Protein AF-A0A1C4YKK0-F1 (afdb_monomer_lite)

Radius of gyration: 26.01 Å; chains: 1; bounding box: 57×30×60 Å

Structure (mmCIF, N/CA/C/O backbone):
data_AF-A0A1C4YKK0-F1
#
_entry.id   AF-A0A1C4YKK0-F1
#
loop_
_atom_site.group_PDB
_atom_site.id
_atom_site.type_symbol
_atom_site.label_atom_id
_atom_site.label_alt_id
_atom_site.label_comp_id
_atom_site.label_asym_id
_atom_site.label_entity_id
_atom_site.label_seq_id
_atom_site.pdbx_PDB_ins_code
_atom_site.Cartn_x
_atom_site.Cartn_y
_atom_site.Cartn_z
_atom_site.occupancy
_atom_site.B_iso_or_equiv
_atom_site.auth_seq_id
_atom_site.auth_comp_id
_atom_site.auth_asym_id
_atom_site.auth_atom_id
_atom_site.pdbx_PDB_model_num
ATOM 1 N N . MET A 1 1 ? 29.105 6.752 -28.357 1.00 50.84 1 MET A N 1
ATOM 2 C CA . MET A 1 1 ? 27.897 7.044 -27.558 1.00 50.84 1 MET A CA 1
ATOM 3 C C . MET A 1 1 ? 26.751 7.171 -28.540 1.00 50.84 1 MET A C 1
ATOM 5 O O . MET A 1 1 ? 26.784 8.095 -29.339 1.00 50.84 1 MET A O 1
ATOM 9 N N . THR A 1 2 ? 25.825 6.217 -28.562 1.00 70.25 2 THR A N 1
ATOM 10 C CA . THR A 1 2 ? 24.639 6.280 -29.429 1.00 70.25 2 THR A CA 1
ATOM 11 C C . THR A 1 2 ? 23.654 7.266 -28.811 1.00 70.25 2 THR A C 1
ATOM 13 O O . THR A 1 2 ? 23.391 7.182 -27.608 1.00 70.25 2 THR A O 1
ATOM 16 N N . SER A 1 3 ? 23.177 8.242 -29.584 1.00 88.75 3 SER A N 1
ATOM 17 C CA . SER A 1 3 ? 22.211 9.215 -29.073 1.00 88.75 3 SER A CA 1
ATOM 18 C C . SER A 1 3 ? 20.848 8.549 -28.851 1.00 88.75 3 SER A C 1
ATOM 20 O O . SER A 1 3 ? 20.552 7.501 -29.429 1.00 88.75 3 SER A O 1
ATOM 22 N N . ARG A 1 4 ? 19.995 9.155 -28.015 1.00 88.50 4 ARG A N 1
ATOM 23 C CA . ARG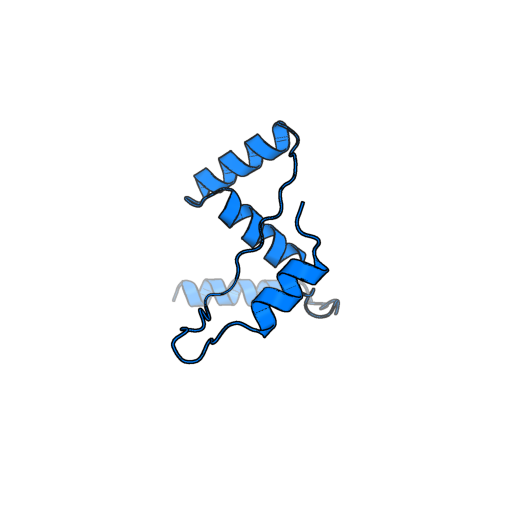 A 1 4 ? 18.607 8.700 -27.822 1.00 88.50 4 ARG A CA 1
ATOM 24 C C . ARG A 1 4 ? 17.867 8.579 -29.159 1.00 88.50 4 ARG A C 1
ATOM 26 O O . ARG A 1 4 ? 17.110 7.634 -29.348 1.00 88.50 4 ARG A O 1
ATOM 33 N N . ASP A 1 5 ? 18.116 9.508 -30.074 1.00 88.00 5 ASP A N 1
ATOM 34 C CA . ASP A 1 5 ? 17.431 9.575 -31.364 1.00 88.00 5 ASP A CA 1
ATOM 35 C C . ASP A 1 5 ? 17.876 8.448 -32.303 1.00 88.00 5 ASP A C 1
ATOM 37 O O . ASP A 1 5 ? 17.052 7.874 -33.013 1.00 88.00 5 ASP A O 1
ATOM 41 N N . ASP A 1 6 ? 19.153 8.061 -32.250 1.00 87.94 6 ASP A N 1
ATOM 42 C CA . ASP A 1 6 ? 19.666 6.904 -32.992 1.00 87.94 6 ASP A CA 1
ATOM 43 C C . ASP A 1 6 ? 19.083 5.588 -32.453 1.00 87.94 6 ASP A C 1
ATOM 45 O O . ASP A 1 6 ? 18.750 4.694 -33.231 1.00 87.94 6 ASP A O 1
ATOM 49 N N . ALA A 1 7 ? 18.900 5.480 -31.131 1.00 84.56 7 ALA A N 1
ATOM 50 C CA . ALA A 1 7 ? 18.254 4.324 -30.508 1.00 84.56 7 ALA A CA 1
ATOM 51 C C . ALA A 1 7 ? 16.763 4.226 -30.879 1.00 84.56 7 ALA A C 1
ATOM 53 O O . ALA A 1 7 ? 16.280 3.143 -31.201 1.00 84.56 7 ALA A O 1
ATOM 54 N N . LEU A 1 8 ? 16.042 5.353 -30.891 1.00 87.94 8 LEU A N 1
ATOM 55 C CA . LEU A 1 8 ? 14.636 5.396 -31.308 1.00 87.94 8 LEU A CA 1
ATOM 56 C C . LEU A 1 8 ? 14.463 5.040 -32.790 1.00 87.94 8 LEU A C 1
ATOM 58 O O . LEU A 1 8 ? 13.535 4.311 -33.134 1.00 87.94 8 LEU A O 1
ATOM 62 N N . ARG A 1 9 ? 15.370 5.505 -33.661 1.00 88.44 9 ARG A N 1
ATOM 63 C CA . ARG A 1 9 ? 15.358 5.154 -35.089 1.00 88.44 9 ARG A CA 1
ATOM 64 C C . ARG A 1 9 ? 15.556 3.652 -35.293 1.00 88.44 9 ARG A C 1
ATOM 66 O O . ARG A 1 9 ? 14.772 3.033 -36.000 1.00 88.44 9 ARG A O 1
ATOM 73 N N . ALA A 1 10 ? 16.531 3.059 -34.605 1.00 87.12 10 ALA A N 1
ATOM 74 C CA . ALA A 1 10 ? 16.785 1.621 -34.681 1.00 87.12 10 ALA A CA 1
ATOM 75 C C . ALA A 1 10 ? 15.587 0.770 -34.209 1.00 87.12 10 ALA A C 1
ATOM 77 O O . ALA A 1 10 ? 15.302 -0.267 -34.806 1.00 87.12 10 ALA A O 1
ATOM 78 N N . LEU A 1 11 ? 14.857 1.212 -33.176 1.00 87.00 11 LEU A N 1
ATOM 79 C CA . LEU A 1 11 ? 13.630 0.538 -32.730 1.00 87.00 11 LEU A CA 1
ATOM 80 C C . LEU A 1 11 ? 12.513 0.581 -33.784 1.00 87.00 11 LEU A C 1
ATOM 82 O O . LEU A 1 11 ? 11.807 -0.411 -33.954 1.00 87.00 11 LEU A O 1
ATOM 86 N N . ASN A 1 12 ? 12.356 1.711 -34.479 1.00 87.19 12 ASN A N 1
ATOM 87 C CA . ASN A 1 12 ? 11.332 1.877 -35.515 1.00 87.19 12 ASN A CA 1
ATOM 88 C C . ASN A 1 12 ? 11.602 1.034 -36.765 1.00 87.19 12 ASN A C 1
ATOM 90 O O . ASN A 1 12 ? 10.656 0.558 -37.385 1.00 87.19 12 ASN A O 1
ATOM 94 N N . ASP A 1 13 ? 12.873 0.844 -37.120 1.00 90.94 13 ASP A N 1
ATOM 95 C CA . ASP A 1 13 ? 13.272 0.066 -38.298 1.00 90.94 13 ASP A CA 1
ATOM 96 C C . ASP A 1 13 ? 13.311 -1.453 -38.023 1.00 90.94 13 ASP A C 1
ATOM 98 O O . ASP A 1 13 ? 13.599 -2.246 -38.921 1.00 90.94 13 ASP A O 1
ATOM 102 N N . SER A 1 14 ? 13.039 -1.874 -36.783 1.00 88.44 14 SER A N 1
ATOM 103 C CA . SER A 1 14 ? 13.024 -3.285 -36.388 1.00 88.44 14 SER A CA 1
ATOM 104 C C . SER A 1 14 ? 11.703 -3.964 -36.772 1.00 88.44 14 SER A C 1
ATOM 106 O O . SER A 1 14 ? 10.623 -3.416 -36.564 1.00 88.44 14 SER A O 1
ATOM 108 N N . ASP A 1 15 ? 11.783 -5.185 -37.306 1.00 89.56 15 ASP A N 1
ATOM 109 C CA . ASP A 1 15 ? 10.612 -6.031 -37.560 1.00 89.56 15 ASP A CA 1
ATOM 110 C C . ASP A 1 15 ? 10.141 -6.694 -36.255 1.00 89.56 15 ASP A C 1
ATOM 112 O O . ASP A 1 15 ? 10.849 -7.510 -35.663 1.00 89.56 15 ASP A O 1
ATOM 116 N N . TRP A 1 16 ? 8.933 -6.336 -35.817 1.00 86.88 16 TRP A N 1
ATOM 117 C CA . TRP A 1 16 ? 8.298 -6.836 -34.593 1.00 86.88 16 TRP A CA 1
ATOM 118 C C . TRP A 1 16 ? 7.208 -7.887 -34.860 1.00 86.88 16 TRP A C 1
ATOM 120 O O . TRP A 1 16 ? 6.492 -8.267 -33.938 1.00 86.88 16 TRP A O 1
ATOM 130 N N . SER A 1 17 ? 7.052 -8.369 -36.098 1.00 86.31 17 SER A N 1
ATOM 131 C CA . SER A 1 17 ? 5.953 -9.270 -36.491 1.00 86.31 17 SER A CA 1
ATOM 132 C C . SER A 1 17 ? 5.906 -10.603 -35.728 1.00 86.31 17 SER A C 1
ATOM 134 O O . SER A 1 17 ? 4.837 -11.201 -35.616 1.00 86.31 17 SER A O 1
ATOM 136 N N . GLY A 1 18 ? 7.038 -11.050 -35.176 1.00 88.25 18 GLY A N 1
ATOM 137 C CA . GLY A 1 18 ? 7.142 -12.232 -34.313 1.00 88.25 18 GLY A CA 1
ATOM 138 C C . GLY A 1 18 ? 7.262 -11.930 -32.815 1.00 88.25 18 GLY A C 1
ATOM 139 O O . GLY A 1 18 ? 7.550 -12.842 -32.044 1.00 88.25 18 GLY A O 1
ATOM 140 N N . ALA A 1 19 ? 7.114 -10.672 -32.397 1.00 87.19 19 ALA A N 1
ATOM 141 C CA . ALA A 1 19 ? 7.262 -10.286 -31.000 1.00 87.19 19 ALA A CA 1
ATOM 142 C C . ALA A 1 19 ? 5.983 -10.562 -30.198 1.00 87.19 19 ALA A C 1
ATOM 144 O O . ALA A 1 19 ? 4.871 -10.291 -30.650 1.00 87.19 19 ALA A O 1
ATOM 145 N N . GLU A 1 20 ? 6.150 -11.045 -28.969 1.00 88.12 20 GLU A N 1
ATOM 146 C CA . GLU A 1 20 ? 5.060 -11.154 -28.003 1.00 88.12 20 GLU A CA 1
ATOM 147 C C . GLU A 1 20 ? 5.002 -9.892 -27.139 1.00 88.12 20 GLU A C 1
ATOM 149 O O . GLU A 1 20 ? 6.013 -9.438 -26.596 1.00 88.12 20 GLU A O 1
ATOM 154 N N . VAL A 1 21 ? 3.807 -9.311 -27.012 1.00 83.06 21 VAL A N 1
ATOM 155 C CA . VAL A 1 21 ? 3.576 -8.177 -26.113 1.00 83.06 21 VAL A CA 1
ATOM 156 C C . VAL A 1 21 ? 3.405 -8.715 -24.701 1.00 83.06 21 VAL A C 1
ATOM 158 O O . VAL A 1 21 ? 2.394 -9.347 -24.393 1.00 83.06 21 VAL A O 1
ATOM 161 N N . ASP A 1 22 ? 4.367 -8.418 -23.833 1.00 83.06 22 ASP A N 1
ATOM 162 C CA . ASP A 1 22 ? 4.194 -8.637 -22.404 1.00 83.06 22 ASP A CA 1
ATOM 163 C C . ASP A 1 22 ? 3.172 -7.631 -21.853 1.00 83.06 22 ASP A C 1
ATOM 165 O O . ASP A 1 22 ? 3.418 -6.426 -21.801 1.00 83.06 22 ASP A O 1
ATOM 169 N N . GLN A 1 23 ? 1.998 -8.136 -21.472 1.00 82.25 23 GLN A N 1
ATOM 170 C CA . GLN A 1 23 ? 0.941 -7.355 -20.825 1.00 82.25 23 GLN A CA 1
ATOM 171 C C . GLN A 1 23 ? 1.061 -7.358 -19.297 1.00 82.25 23 GLN A C 1
ATOM 173 O O . GLN A 1 23 ? 0.134 -6.930 -18.604 1.00 82.25 23 GLN A O 1
ATOM 178 N N . SER A 1 24 ? 2.170 -7.857 -18.746 1.00 85.00 24 SER A N 1
ATOM 179 C CA . SER A 1 24 ? 2.409 -7.776 -17.315 1.00 85.00 24 SER A CA 1
ATOM 180 C C . SER A 1 24 ? 2.420 -6.316 -16.861 1.00 85.00 24 SER A C 1
ATOM 182 O O . SER A 1 24 ? 2.979 -5.420 -17.498 1.00 85.00 24 SER A O 1
ATOM 184 N N . THR A 1 25 ? 1.754 -6.050 -15.740 1.00 80.81 25 THR A N 1
ATOM 185 C CA . THR A 1 25 ? 1.759 -4.712 -15.159 1.00 80.81 25 THR A CA 1
ATOM 186 C C . THR A 1 25 ? 3.179 -4.366 -14.728 1.00 80.81 25 THR A C 1
ATOM 188 O O . THR A 1 25 ? 3.761 -5.035 -13.868 1.00 80.81 25 THR A O 1
ATOM 191 N N . ALA A 1 26 ? 3.724 -3.288 -15.291 1.00 80.69 26 ALA A N 1
ATOM 192 C CA . ALA A 1 26 ? 5.019 -2.770 -14.883 1.00 80.69 26 ALA A CA 1
ATOM 193 C C . ALA A 1 26 ? 5.002 -2.424 -13.386 1.00 80.69 26 ALA A C 1
ATOM 195 O O . ALA A 1 26 ? 4.137 -1.689 -12.906 1.00 80.69 26 ALA A O 1
ATOM 196 N N . LYS A 1 27 ? 5.979 -2.940 -12.636 1.00 80.94 27 LYS A N 1
ATOM 197 C CA . LYS A 1 27 ? 6.171 -2.573 -11.230 1.00 80.94 27 LYS A CA 1
ATOM 198 C C . LYS A 1 27 ? 6.999 -1.295 -11.150 1.00 80.94 27 LYS A C 1
ATOM 200 O O . LYS A 1 27 ? 8.136 -1.267 -11.615 1.00 80.94 27 LYS A O 1
ATOM 205 N N . VAL A 1 28 ? 6.450 -0.256 -10.525 1.00 85.94 28 VAL A N 1
ATOM 206 C CA . VAL A 1 28 ? 7.178 0.983 -10.216 1.00 85.94 28 VAL A CA 1
ATOM 207 C C . VAL A 1 28 ? 7.725 0.890 -8.795 1.00 85.94 28 VAL A C 1
ATOM 209 O O . VAL A 1 28 ? 6.984 0.601 -7.859 1.00 85.94 28 VAL A O 1
ATOM 212 N N . VAL A 1 29 ? 9.028 1.125 -8.627 1.00 87.75 29 VAL A N 1
ATOM 213 C CA . VAL A 1 29 ? 9.684 1.122 -7.313 1.00 87.75 29 VAL A CA 1
ATOM 214 C C . VAL A 1 29 ? 9.945 2.556 -6.873 1.00 87.75 29 VAL A C 1
ATOM 216 O O . VAL A 1 29 ? 10.693 3.287 -7.521 1.00 87.75 29 VAL A O 1
ATOM 219 N N . HIS A 1 30 ? 9.373 2.935 -5.733 1.00 86.50 30 HIS A N 1
ATOM 220 C CA . HIS A 1 30 ? 9.708 4.174 -5.037 1.00 86.50 30 HIS A CA 1
ATOM 221 C C . HIS A 1 30 ? 10.676 3.868 -3.892 1.00 86.50 30 HIS A C 1
ATOM 223 O O . HIS A 1 30 ? 10.386 3.040 -3.033 1.00 86.50 30 HIS A O 1
ATOM 229 N N . SER A 1 31 ? 11.832 4.536 -3.881 1.00 90.12 31 SER A N 1
ATOM 230 C CA . SER A 1 31 ? 12.841 4.382 -2.829 1.00 90.12 31 SER A CA 1
ATOM 231 C C . SER A 1 31 ? 12.941 5.656 -2.001 1.00 90.12 31 SER A C 1
ATOM 233 O O . SER A 1 31 ? 13.083 6.752 -2.543 1.00 90.12 31 SER A O 1
ATOM 235 N N . THR A 1 32 ? 12.870 5.507 -0.681 1.00 91.69 32 THR A N 1
ATOM 236 C CA . THR A 1 32 ? 13.016 6.598 0.284 1.00 91.69 32 THR A CA 1
ATOM 237 C C . THR A 1 32 ? 13.861 6.142 1.469 1.00 91.69 32 THR A C 1
ATOM 239 O O . THR A 1 32 ? 13.935 4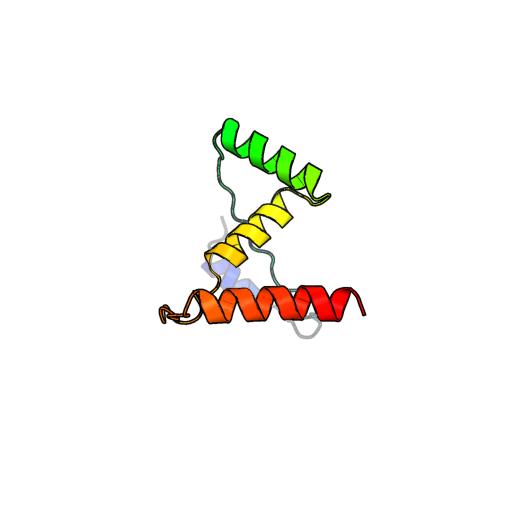.951 1.774 1.00 91.69 32 THR A O 1
ATOM 242 N N . ARG A 1 33 ? 14.514 7.090 2.144 1.00 96.06 33 ARG A N 1
ATOM 243 C CA . ARG A 1 33 ? 15.259 6.825 3.378 1.00 96.06 33 ARG A CA 1
ATOM 244 C C . ARG A 1 33 ? 14.349 7.094 4.567 1.00 96.06 33 ARG A C 1
ATOM 246 O O . ARG A 1 33 ? 13.859 8.209 4.722 1.00 96.06 33 ARG A O 1
ATOM 253 N N . LEU A 1 34 ? 14.154 6.085 5.408 1.00 94.31 34 LEU A N 1
ATOM 254 C CA . LEU A 1 34 ? 13.393 6.221 6.645 1.00 94.31 34 LEU A CA 1
ATOM 255 C C . LEU A 1 34 ? 14.331 6.554 7.812 1.00 94.31 34 LEU A C 1
ATOM 257 O O . LEU A 1 34 ? 15.430 5.997 7.880 1.00 94.31 34 LEU A O 1
ATOM 261 N N . PRO A 1 35 ? 13.909 7.414 8.756 1.00 97.94 35 PRO A N 1
ATOM 262 C CA . PRO A 1 35 ? 14.576 7.518 10.046 1.00 97.94 35 PRO A CA 1
ATOM 263 C C . PRO A 1 35 ? 14.649 6.141 10.737 1.00 97.94 35 PRO A C 1
ATOM 265 O O . PRO A 1 35 ? 13.699 5.356 10.606 1.00 97.94 35 PRO A O 1
ATOM 268 N N . PRO A 1 36 ? 15.724 5.832 11.485 1.00 97.81 36 PRO A N 1
ATOM 269 C CA . PRO A 1 36 ? 15.914 4.521 12.117 1.00 97.81 36 PRO A CA 1
ATOM 270 C C . PRO A 1 36 ? 14.732 4.070 12.988 1.00 97.81 36 PRO A C 1
ATOM 272 O O . PRO A 1 36 ? 14.334 2.902 12.967 1.00 97.81 36 PRO A O 1
ATOM 275 N N . GLU A 1 37 ? 14.122 5.003 13.717 1.00 97.62 37 GLU A N 1
ATOM 276 C CA . GLU A 1 37 ? 12.991 4.749 14.611 1.00 97.62 37 GLU A CA 1
ATOM 277 C C . GLU A 1 37 ? 11.735 4.360 13.823 1.00 97.62 37 GLU A C 1
ATOM 279 O O . GLU A 1 37 ? 10.988 3.467 14.224 1.00 97.62 37 GLU A O 1
ATOM 284 N N . VAL A 1 38 ? 11.515 5.002 12.672 1.00 96.69 38 VAL A N 1
ATOM 285 C CA . VAL A 1 38 ? 10.396 4.691 11.772 1.00 96.69 38 VAL A CA 1
ATOM 286 C C . VAL A 1 38 ? 10.606 3.326 11.128 1.00 96.69 38 VAL A C 1
ATOM 288 O O . VAL A 1 38 ? 9.678 2.520 11.108 1.00 96.69 38 VAL A O 1
ATOM 291 N N . SER A 1 39 ? 11.830 3.037 10.676 1.00 97.44 39 SER A N 1
ATOM 292 C CA . SER A 1 39 ? 12.178 1.728 10.114 1.00 97.44 39 SER A CA 1
ATOM 293 C C . SER A 1 39 ? 11.937 0.609 11.127 1.00 97.44 39 SER A C 1
ATOM 295 O O . SER A 1 39 ? 11.299 -0.385 10.804 1.00 97.44 39 SER A O 1
ATOM 297 N N . SER A 1 40 ? 12.369 0.795 12.376 1.00 98.06 40 SER A N 1
ATOM 298 C CA . SER A 1 40 ? 12.198 -0.205 13.439 1.00 98.06 40 SER A CA 1
ATOM 299 C C . SER A 1 40 ? 10.723 -0.488 13.738 1.00 98.06 40 SER A C 1
ATOM 301 O O . SER A 1 40 ? 10.326 -1.638 13.916 1.00 98.06 40 SER A O 1
ATOM 303 N N . ARG A 1 41 ? 9.887 0.558 13.757 1.00 98.06 41 ARG A N 1
ATOM 304 C CA . ARG A 1 41 ? 8.436 0.421 13.957 1.00 98.06 41 ARG A CA 1
ATOM 305 C C . ARG A 1 41 ? 7.753 -0.287 12.789 1.00 98.06 41 ARG A C 1
ATOM 307 O O . ARG A 1 41 ? 6.869 -1.103 13.029 1.00 98.06 41 ARG A O 1
ATOM 314 N N . LEU A 1 42 ? 8.159 0.019 11.556 1.00 97.56 42 LEU A N 1
ATOM 315 C CA . LEU A 1 42 ? 7.636 -0.633 10.357 1.00 97.56 42 LEU A CA 1
ATOM 316 C C . LEU A 1 42 ? 7.940 -2.136 10.375 1.00 97.56 42 LEU A C 1
ATOM 318 O O . LEU A 1 42 ? 7.034 -2.938 10.174 1.00 97.56 42 LEU A O 1
ATOM 322 N N . GLU A 1 43 ? 9.189 -2.506 10.658 1.00 98.25 43 GLU A N 1
ATOM 323 C CA . GLU A 1 43 ? 9.625 -3.906 10.729 1.00 98.25 43 GLU A CA 1
ATOM 324 C C . GLU A 1 43 ? 8.872 -4.680 11.816 1.00 98.25 43 GLU A C 1
ATOM 326 O O . GLU A 1 43 ? 8.347 -5.765 11.566 1.00 98.25 43 GLU A O 1
ATOM 331 N N . ALA A 1 44 ? 8.750 -4.101 13.016 1.00 98.50 44 ALA A N 1
ATOM 332 C CA . ALA A 1 44 ? 8.020 -4.724 14.117 1.00 98.50 44 ALA A CA 1
ATOM 333 C C . ALA A 1 44 ? 6.539 -4.959 13.773 1.00 98.50 44 ALA A C 1
ATOM 335 O O . ALA A 1 44 ? 5.987 -6.016 14.079 1.00 98.50 44 ALA A O 1
ATOM 336 N N . GLU A 1 45 ? 5.898 -3.992 13.117 1.00 98.44 45 GLU A N 1
ATOM 337 C CA . GLU A 1 45 ? 4.494 -4.095 12.724 1.00 98.44 45 GLU A CA 1
ATOM 338 C C . GLU A 1 45 ? 4.282 -5.091 11.577 1.00 98.44 45 GLU A C 1
ATOM 340 O O . GLU A 1 45 ? 3.348 -5.892 11.625 1.00 98.44 45 GLU A O 1
ATOM 345 N N . ALA A 1 46 ? 5.166 -5.088 10.577 1.00 98.31 46 ALA A N 1
ATOM 346 C CA . ALA A 1 46 ? 5.142 -6.056 9.486 1.00 98.31 46 ALA A CA 1
ATOM 347 C C . ALA A 1 46 ? 5.305 -7.486 10.027 1.00 98.31 46 ALA A C 1
ATOM 349 O O . ALA A 1 46 ? 4.510 -8.368 9.697 1.00 98.31 46 ALA A O 1
ATOM 350 N N . HIS A 1 47 ? 6.250 -7.684 10.953 1.00 98.50 47 HIS A N 1
ATOM 351 C CA . HIS A 1 47 ? 6.445 -8.952 11.650 1.00 98.50 47 HIS A CA 1
ATOM 352 C C . HIS A 1 47 ? 5.201 -9.375 12.440 1.00 98.50 47 HIS A C 1
ATOM 354 O O . HIS A 1 47 ? 4.736 -10.504 12.291 1.00 98.50 47 HIS A O 1
ATOM 360 N N . ARG A 1 48 ? 4.609 -8.462 13.223 1.00 98.50 48 ARG A N 1
ATOM 361 C CA . ARG A 1 48 ? 3.379 -8.721 13.991 1.00 98.50 48 ARG A CA 1
ATOM 362 C C . ARG A 1 48 ? 2.211 -9.152 13.094 1.00 98.50 48 ARG A C 1
ATOM 364 O O . ARG A 1 48 ? 1.386 -9.955 13.523 1.00 98.50 48 ARG A O 1
ATOM 371 N N . ARG A 1 49 ? 2.131 -8.614 11.872 1.00 97.94 49 ARG A N 1
ATOM 372 C CA . ARG A 1 49 ? 1.108 -8.951 10.866 1.00 97.94 49 ARG A CA 1
ATOM 373 C C . ARG A 1 49 ? 1.469 -10.152 9.985 1.00 97.94 49 ARG A C 1
ATOM 375 O O . ARG A 1 49 ? 0.620 -10.599 9.223 1.00 97.94 49 ARG A O 1
ATOM 382 N N . GLY A 1 50 ? 2.696 -10.668 10.066 1.00 98.12 50 GLY A N 1
ATOM 383 C CA . GLY A 1 50 ? 3.168 -11.752 9.203 1.00 98.12 50 GLY A CA 1
ATOM 384 C C . GLY A 1 50 ? 3.300 -11.364 7.724 1.00 98.12 50 GLY A C 1
ATOM 385 O O . GLY A 1 50 ? 3.208 -12.234 6.861 1.00 98.12 50 GLY A O 1
ATOM 386 N N . ILE A 1 51 ? 3.502 -10.077 7.421 1.00 98.38 51 ILE A N 1
ATOM 387 C CA . ILE A 1 51 ? 3.671 -9.556 6.054 1.00 98.38 51 ILE A CA 1
ATOM 388 C C . ILE A 1 51 ? 5.047 -8.909 5.880 1.00 98.38 51 ILE A C 1
ATOM 390 O O . ILE A 1 51 ? 5.777 -8.683 6.843 1.00 98.38 51 ILE A O 1
ATOM 394 N N . THR A 1 52 ? 5.420 -8.602 4.637 1.00 97.75 52 THR A N 1
ATOM 395 C CA . THR A 1 52 ? 6.673 -7.881 4.368 1.00 97.75 52 THR A CA 1
ATOM 396 C C . THR A 1 52 ? 6.525 -6.382 4.662 1.00 97.75 52 THR A C 1
ATOM 398 O O . THR A 1 52 ? 5.436 -5.833 4.478 1.00 97.75 52 THR A O 1
ATOM 401 N N . PRO A 1 53 ? 7.612 -5.675 5.024 1.00 96.44 53 PRO A N 1
ATOM 402 C CA . PRO A 1 53 ? 7.589 -4.219 5.178 1.00 96.44 53 PRO A CA 1
ATOM 403 C C . PRO A 1 53 ? 7.092 -3.479 3.929 1.00 96.44 53 PRO A C 1
ATOM 405 O O . PRO A 1 53 ? 6.356 -2.506 4.050 1.00 96.44 53 PRO A O 1
ATOM 408 N N . SER A 1 54 ? 7.432 -3.958 2.724 1.00 94.69 54 SER A N 1
ATOM 409 C CA . SER A 1 54 ? 6.904 -3.388 1.472 1.00 94.69 54 SER A CA 1
ATOM 410 C C . SER A 1 54 ? 5.392 -3.553 1.345 1.00 94.69 54 SER A C 1
ATOM 412 O O . SER A 1 54 ? 4.721 -2.594 0.983 1.00 94.69 54 SER A O 1
ATOM 414 N N . ALA A 1 55 ? 4.848 -4.731 1.670 1.00 96.12 55 ALA A N 1
ATOM 415 C CA . ALA A 1 55 ? 3.402 -4.945 1.647 1.00 96.12 55 ALA A CA 1
ATOM 416 C C . ALA A 1 55 ? 2.688 -4.006 2.630 1.00 96.12 55 ALA A C 1
ATOM 418 O O . ALA A 1 55 ? 1.711 -3.363 2.260 1.00 96.12 55 ALA A O 1
ATOM 419 N N . LEU A 1 56 ? 3.238 -3.848 3.839 1.00 97.38 56 LEU A N 1
ATOM 420 C CA . LEU A 1 56 ? 2.705 -2.916 4.831 1.00 97.38 56 LEU A CA 1
ATOM 421 C C . LEU A 1 56 ? 2.769 -1.454 4.357 1.00 97.38 56 LEU A C 1
ATOM 423 O O . LEU A 1 56 ? 1.819 -0.708 4.567 1.00 97.38 56 LEU A O 1
ATOM 427 N N . ILE A 1 57 ? 3.860 -1.029 3.708 1.00 95.75 57 ILE A N 1
ATOM 428 C CA . ILE A 1 57 ? 3.949 0.322 3.128 1.00 95.75 57 ILE A CA 1
ATOM 429 C C . ILE A 1 57 ? 2.856 0.523 2.078 1.00 95.75 57 ILE A C 1
ATOM 431 O O . ILE A 1 57 ? 2.188 1.552 2.120 1.00 95.75 57 ILE A O 1
ATOM 435 N N . CYS A 1 58 ? 2.655 -0.434 1.168 1.00 93.75 58 CYS A N 1
ATOM 436 C CA . CYS A 1 58 ? 1.598 -0.333 0.162 1.00 93.75 58 CYS A CA 1
ATOM 437 C C . CYS A 1 58 ? 0.214 -0.220 0.811 1.00 93.75 58 CYS A C 1
ATOM 439 O O . CYS A 1 58 ? -0.518 0.698 0.470 1.00 93.75 58 CYS A O 1
ATOM 441 N N . GLU A 1 59 ? -0.106 -1.055 1.808 1.00 95.50 59 GLU A N 1
ATOM 442 C CA . GLU A 1 59 ? -1.378 -0.965 2.545 1.00 95.50 59 GLU A CA 1
ATOM 443 C C . GLU A 1 59 ? -1.587 0.413 3.184 1.00 95.50 59 GLU A C 1
ATOM 445 O O . GLU A 1 59 ? -2.678 0.976 3.122 1.00 95.50 59 GLU A O 1
ATOM 450 N N . LEU A 1 60 ? -0.546 0.966 3.813 1.00 94.19 60 LEU A N 1
ATOM 451 C CA . LEU A 1 60 ? -0.622 2.273 4.466 1.00 94.19 60 LEU A CA 1
ATOM 452 C C . LEU A 1 60 ? -0.763 3.415 3.455 1.00 94.19 60 LEU A C 1
ATOM 454 O O . LEU A 1 60 ? -1.480 4.378 3.725 1.00 94.19 60 LEU A O 1
ATOM 458 N N . VAL A 1 61 ? -0.090 3.317 2.307 1.00 92.88 61 VAL A N 1
ATOM 459 C CA . VAL A 1 61 ? -0.218 4.282 1.208 1.00 92.88 61 VAL A CA 1
ATOM 460 C C . VAL A 1 61 ? -1.615 4.205 0.604 1.00 92.88 61 VAL A C 1
ATOM 462 O O . VAL A 1 61 ? -2.263 5.240 0.487 1.00 92.88 61 VAL A O 1
ATOM 465 N N . ASP A 1 62 ? -2.112 3.007 0.302 1.00 92.31 62 ASP A N 1
ATOM 466 C CA . ASP A 1 62 ? -3.457 2.803 -0.237 1.00 92.31 62 ASP A CA 1
ATOM 467 C C . ASP A 1 62 ? -4.522 3.316 0.737 1.00 92.31 62 ASP A C 1
ATOM 469 O O . ASP A 1 62 ? -5.437 4.020 0.326 1.00 92.31 62 ASP A O 1
ATOM 473 N N . ALA A 1 63 ? -4.377 3.054 2.039 1.00 91.50 63 ALA A N 1
ATOM 474 C CA . ALA A 1 63 ? -5.286 3.572 3.059 1.00 91.50 63 ALA A CA 1
ATOM 475 C C . ALA A 1 63 ? -5.208 5.102 3.214 1.00 91.50 63 ALA A C 1
ATOM 477 O O . ALA A 1 63 ? -6.227 5.743 3.455 1.00 91.50 63 ALA A O 1
ATOM 478 N N . GLY A 1 64 ? -4.016 5.692 3.088 1.00 89.00 64 GLY A N 1
ATOM 479 C CA . GLY A 1 64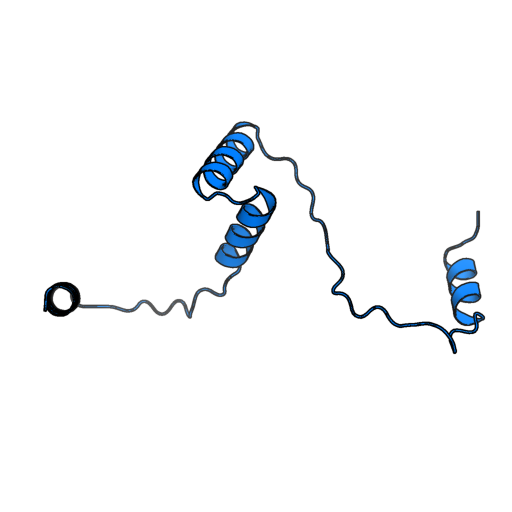 ? -3.815 7.140 3.191 1.00 89.00 64 GLY A CA 1
ATOM 480 C C . GLY A 1 64 ? -4.237 7.917 1.941 1.00 89.00 64 GLY A C 1
ATOM 481 O O . GLY A 1 64 ? -4.553 9.101 2.040 1.00 89.00 64 GLY A O 1
ATOM 482 N N . LEU A 1 65 ? -4.233 7.260 0.778 1.00 87.88 65 LEU A N 1
ATOM 483 C CA . LEU A 1 65 ? -4.683 7.810 -0.503 1.00 87.88 65 LEU A CA 1
ATOM 484 C C . LEU A 1 65 ? -6.118 7.419 -0.850 1.00 87.88 65 LEU A C 1
ATOM 486 O O . LEU A 1 65 ? -6.673 7.974 -1.802 1.00 87.88 65 LEU A O 1
ATOM 490 N N . ALA A 1 66 ? -6.714 6.475 -0.114 1.00 84.94 66 ALA A N 1
ATOM 491 C CA . ALA A 1 66 ? -8.113 6.130 -0.268 1.00 84.94 66 ALA A CA 1
ATOM 492 C C . ALA A 1 66 ? -8.926 7.426 -0.185 1.00 84.94 66 ALA A C 1
ATOM 494 O O . ALA A 1 66 ? -8.715 8.215 0.745 1.00 84.94 66 ALA A O 1
ATOM 495 N N . PRO A 1 67 ? -9.818 7.688 -1.159 1.00 73.00 67 PRO A N 1
ATOM 496 C CA . PRO A 1 67 ? -10.661 8.863 -1.090 1.00 73.00 67 PRO A CA 1
ATOM 497 C C . PRO A 1 67 ? -11.375 8.813 0.254 1.00 73.00 67 PRO A C 1
ATOM 499 O O . PRO A 1 67 ? -12.004 7.802 0.580 1.00 73.00 67 PRO A O 1
ATOM 502 N N . VAL A 1 68 ? -11.241 9.881 1.045 1.00 64.75 68 VAL A N 1
ATOM 503 C CA . VAL A 1 68 ? -12.100 10.077 2.209 1.00 64.75 68 VAL A CA 1
ATOM 504 C C . VAL A 1 68 ? -13.502 9.994 1.635 1.00 64.75 68 VAL A C 1
ATOM 506 O O . VAL A 1 68 ? -13.872 10.835 0.814 1.00 64.75 68 VAL A O 1
ATOM 509 N N . ALA A 1 69 ? -14.215 8.904 1.938 1.00 57.81 69 ALA A N 1
ATOM 510 C CA . ALA A 1 69 ? -15.615 8.781 1.583 1.00 57.81 69 ALA A CA 1
ATOM 511 C C . ALA A 1 69 ? -16.245 10.076 2.069 1.00 57.81 69 ALA A C 1
ATOM 513 O O . ALA A 1 69 ? -16.103 10.350 3.255 1.00 57.81 69 ALA A O 1
ATOM 514 N N . ASP A 1 70 ? -16.747 10.866 1.114 1.00 58.41 70 ASP A N 1
ATOM 515 C CA . ASP A 1 70 ? -17.330 12.201 1.237 1.00 58.41 70 ASP A CA 1
ATOM 516 C C . ASP A 1 70 ? -17.326 12.707 2.684 1.00 58.41 70 ASP A C 1
ATOM 518 O O . ASP A 1 70 ? -18.013 12.109 3.512 1.00 58.41 70 ASP A O 1
ATOM 522 N N . ASP A 1 71 ? -16.597 13.791 2.989 1.00 56.44 71 ASP A N 1
ATOM 523 C CA . ASP A 1 71 ? -16.395 14.404 4.328 1.00 56.44 71 ASP A CA 1
ATOM 524 C C . ASP A 1 71 ? -17.712 14.9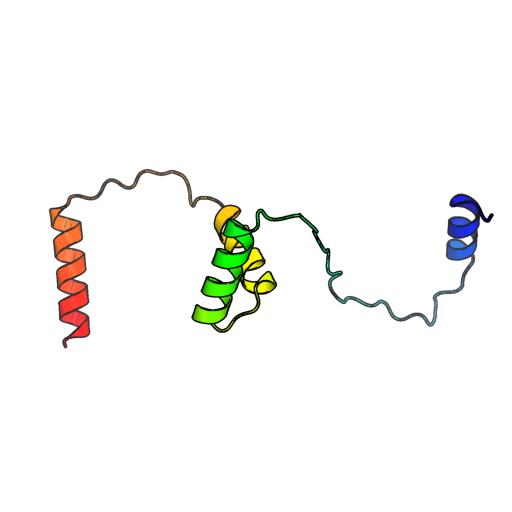06 4.994 1.00 56.44 71 ASP A C 1
ATOM 526 O O . ASP A 1 71 ? -17.763 15.826 5.810 1.00 56.44 71 ASP A O 1
ATOM 530 N N . THR A 1 72 ? -18.835 14.308 4.611 1.00 59.44 72 THR A N 1
ATOM 531 C CA . THR A 1 72 ? -20.136 14.291 5.246 1.00 59.44 72 THR A CA 1
ATOM 532 C C . THR A 1 72 ? -19.987 13.831 6.688 1.00 59.44 72 THR A C 1
ATOM 534 O O . THR A 1 72 ? -19.942 12.646 7.021 1.00 59.44 72 THR A O 1
ATOM 537 N N . THR A 1 73 ? -19.982 14.811 7.582 1.00 66.62 73 THR A N 1
ATOM 538 C CA . THR A 1 73 ? -20.159 14.583 9.012 1.00 66.62 73 THR A CA 1
ATOM 539 C C . THR A 1 73 ? -21.513 13.910 9.253 1.00 66.62 73 THR A C 1
ATOM 541 O O . THR A 1 73 ? -22.565 14.552 9.212 1.00 66.62 73 THR A O 1
ATOM 544 N N . VAL A 1 74 ? -21.506 12.605 9.531 1.00 71.38 74 VAL A N 1
ATOM 545 C CA . VAL A 1 74 ? -22.715 11.875 9.930 1.00 71.38 74 VAL A CA 1
ATOM 546 C C . VAL A 1 74 ? -22.966 12.134 11.412 1.00 71.38 74 VAL A C 1
ATOM 548 O O . VAL A 1 74 ? -22.275 11.614 12.286 1.00 71.38 74 VAL A O 1
ATOM 551 N N . THR A 1 75 ? -23.974 12.952 11.712 1.00 81.38 75 THR A N 1
ATOM 552 C CA . THR A 1 75 ? -24.400 13.177 13.097 1.00 81.38 75 THR A CA 1
ATOM 553 C C . THR A 1 75 ? -25.321 12.044 13.534 1.00 81.38 75 THR A C 1
ATOM 555 O O . THR A 1 75 ? -26.447 11.932 13.054 1.00 81.38 75 THR A O 1
ATOM 558 N N . VAL A 1 76 ? -24.862 11.222 14.478 1.00 85.25 76 VAL A N 1
ATOM 559 C CA . VAL A 1 76 ? -25.674 10.179 15.123 1.00 85.25 76 VAL A CA 1
ATOM 560 C C . VAL A 1 76 ? -25.998 10.564 16.562 1.00 85.25 76 VAL A C 1
ATOM 562 O O . VAL A 1 76 ? -25.163 11.123 17.277 1.00 85.25 76 VAL A O 1
ATOM 565 N N . ARG A 1 77 ? -27.212 10.251 17.029 1.00 92.00 77 ARG A N 1
ATOM 566 C CA . ARG A 1 77 ? -27.537 10.389 18.454 1.00 92.00 77 ARG A CA 1
ATOM 567 C C . ARG A 1 77 ? -26.862 9.258 19.223 1.00 92.00 77 ARG A C 1
ATOM 569 O O . ARG A 1 77 ? -26.958 8.096 18.839 1.00 92.00 77 ARG A O 1
ATOM 576 N N . ALA A 1 78 ? -26.250 9.581 20.361 1.00 92.44 78 ALA A N 1
ATOM 577 C CA . ALA A 1 78 ? -25.557 8.594 21.193 1.00 92.44 78 ALA A CA 1
ATOM 578 C C . ALA A 1 78 ? -26.454 7.414 21.624 1.00 92.44 78 ALA A C 1
ATOM 580 O O . ALA A 1 78 ? -25.976 6.287 21.738 1.00 92.44 78 ALA A O 1
ATOM 581 N N . ALA A 1 79 ? -27.755 7.656 21.829 1.00 94.12 79 ALA A N 1
ATOM 582 C CA . ALA A 1 79 ? -28.721 6.613 22.175 1.00 94.12 79 ALA A CA 1
ATOM 583 C C . ALA A 1 79 ? -28.933 5.597 21.039 1.00 94.12 79 ALA A C 1
ATOM 585 O O . ALA A 1 79 ? -29.036 4.400 21.301 1.00 94.12 79 ALA A O 1
ATOM 586 N N . ASP A 1 80 ? -28.950 6.065 19.789 1.00 93.38 80 ASP A N 1
ATOM 587 C CA . ASP A 1 80 ? -29.157 5.211 18.619 1.00 93.38 80 ASP A CA 1
ATOM 588 C C . ASP A 1 80 ? -27.908 4.365 18.342 1.00 93.38 80 ASP A C 1
ATOM 590 O O . ASP A 1 80 ? -28.021 3.172 18.067 1.00 93.38 80 ASP A O 1
ATOM 594 N N . LEU A 1 81 ? -26.714 4.943 18.528 1.00 94.12 81 LEU A N 1
ATOM 595 C CA . LEU A 1 81 ? -25.453 4.200 18.454 1.00 94.12 81 LEU A CA 1
ATOM 596 C C . LEU A 1 81 ? -25.376 3.109 19.528 1.00 94.12 81 LEU A C 1
ATOM 598 O O . LEU A 1 81 ? -25.012 1.975 19.228 1.00 94.12 81 LEU A O 1
ATOM 602 N N . ARG A 1 82 ? -25.743 3.434 20.775 1.00 94.88 82 ARG A N 1
ATOM 603 C CA . ARG A 1 82 ? -25.767 2.455 21.869 1.00 94.88 82 ARG A CA 1
ATOM 604 C C . ARG A 1 82 ? -26.701 1.292 21.542 1.00 94.88 82 ARG A C 1
ATOM 606 O O . ARG A 1 82 ? -26.280 0.148 21.634 1.00 94.88 82 ARG A O 1
ATOM 613 N N . ARG A 1 83 ? -27.922 1.588 21.084 1.00 93.38 83 ARG A N 1
ATOM 614 C CA . ARG A 1 83 ? -28.902 0.564 20.700 1.00 93.38 83 ARG A CA 1
ATOM 615 C C . ARG A 1 83 ? -28.400 -0.316 19.555 1.00 93.38 83 ARG A C 1
ATOM 617 O O . ARG A 1 83 ? -28.597 -1.522 19.595 1.00 93.38 83 ARG A O 1
ATOM 624 N N . ALA A 1 84 ? -27.754 0.272 18.549 1.00 93.56 84 ALA A N 1
ATOM 625 C CA . ALA A 1 84 ? -27.183 -0.491 17.443 1.00 93.56 84 ALA A CA 1
ATOM 626 C C . ALA A 1 84 ? -26.094 -1.463 17.925 1.00 93.56 84 ALA A C 1
ATOM 628 O O . ALA A 1 84 ? -26.091 -2.621 17.518 1.00 93.56 84 ALA A O 1
ATOM 629 N N . ILE A 1 85 ? -25.215 -1.017 18.828 1.00 93.62 85 ILE A N 1
ATOM 630 C CA . ILE A 1 85 ? -24.186 -1.870 19.440 1.00 93.62 85 ILE A CA 1
ATOM 631 C C . ILE A 1 85 ? -24.829 -3.007 20.239 1.00 93.62 85 ILE A C 1
ATOM 633 O O . ILE A 1 85 ? -24.458 -4.163 20.055 1.00 93.62 85 ILE A O 1
ATOM 637 N N . ASP A 1 86 ? -25.806 -2.690 21.089 1.00 94.94 86 ASP A N 1
ATOM 638 C CA . ASP A 1 86 ? -26.473 -3.681 21.937 1.00 94.94 86 ASP A CA 1
ATOM 639 C C . ASP A 1 86 ? -27.192 -4.749 21.093 1.00 94.94 86 ASP A C 1
ATOM 641 O O . ASP A 1 86 ? -27.120 -5.934 21.412 1.00 94.94 86 ASP A O 1
ATOM 645 N N . ASN A 1 87 ? -27.811 -4.351 19.976 1.00 92.00 87 ASN A N 1
ATOM 646 C CA . ASN A 1 87 ? -28.450 -5.278 19.041 1.00 92.00 87 ASN A CA 1
ATOM 647 C C . ASN A 1 87 ? -27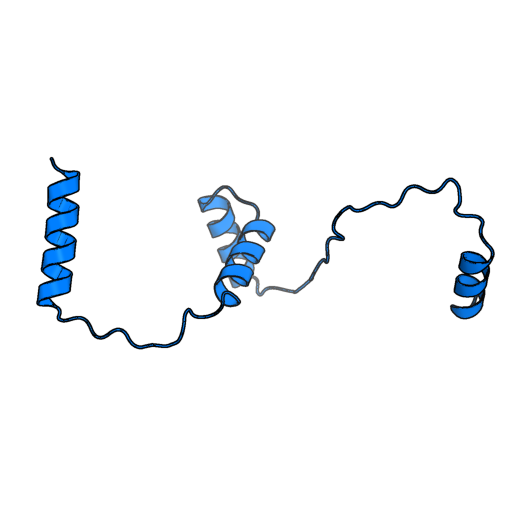.435 -6.199 18.350 1.00 92.00 87 ASN A C 1
ATOM 649 O O . ASN A 1 87 ? -27.660 -7.399 18.294 1.00 92.00 87 ASN A O 1
ATOM 653 N N . VAL A 1 88 ? -26.297 -5.670 17.884 1.00 92.38 88 VAL A N 1
ATOM 654 C CA . VAL A 1 88 ? -25.238 -6.494 17.270 1.00 92.38 88 VAL A CA 1
ATOM 655 C C . VAL A 1 88 ? -24.681 -7.511 18.268 1.00 92.38 88 VAL A C 1
ATOM 657 O O . VAL A 1 88 ? -24.416 -8.654 17.907 1.00 92.38 88 VAL A O 1
ATOM 660 N N . ILE A 1 89 ? -24.517 -7.111 19.531 1.00 90.56 89 ILE A N 1
ATOM 661 C CA . ILE A 1 89 ? -24.067 -8.012 20.599 1.00 90.56 89 ILE A CA 1
ATOM 662 C C . ILE A 1 89 ? -25.123 -9.086 20.884 1.00 90.56 89 ILE A C 1
ATOM 664 O O . ILE A 1 89 ? -24.766 -10.242 21.098 1.00 90.56 89 ILE A O 1
ATOM 668 N N . HIS A 1 90 ? -26.405 -8.718 20.888 1.00 82.62 90 HIS A N 1
ATOM 669 C CA . HIS A 1 90 ? -27.500 -9.656 21.115 1.00 82.62 90 HIS A CA 1
ATOM 670 C C . HIS A 1 90 ? -27.627 -10.677 19.979 1.00 82.62 90 HIS A C 1
ATOM 672 O O . HIS A 1 90 ? -27.699 -11.872 20.252 1.00 82.62 90 HIS A O 1
ATOM 678 N N . ASP A 1 91 ? -27.558 -10.222 18.728 1.00 76.00 91 ASP A N 1
ATOM 679 C CA . ASP A 1 91 ? -27.617 -11.076 17.538 1.00 76.00 91 ASP A CA 1
ATOM 680 C C . ASP A 1 91 ? -26.397 -12.006 17.437 1.00 76.00 91 ASP A C 1
ATOM 682 O O . ASP A 1 91 ? -26.512 -13.125 16.954 1.00 76.00 91 ASP A O 1
ATOM 686 N N . ALA A 1 92 ? -25.228 -11.575 17.921 1.00 69.06 92 ALA A N 1
ATOM 687 C CA . ALA A 1 92 ? -24.031 -12.417 17.988 1.00 69.06 92 ALA A CA 1
ATOM 688 C C . ALA A 1 92 ? -24.071 -13.463 19.121 1.00 69.06 92 ALA A C 1
ATOM 690 O O . ALA A 1 92 ? -23.248 -14.380 19.133 1.00 69.06 92 ALA A O 1
ATOM 691 N N . ALA A 1 93 ? -24.975 -13.302 20.091 1.00 66.81 93 ALA A N 1
ATOM 692 C CA . ALA A 1 93 ? -25.139 -14.190 21.241 1.00 66.81 93 ALA A CA 1
ATOM 693 C C . ALA A 1 93 ? -26.349 -15.142 21.121 1.00 66.81 93 ALA A C 1
ATOM 695 O O . ALA A 1 93 ? -26.529 -15.983 22.007 1.00 66.81 93 ALA A O 1
ATOM 696 N N . ALA A 1 94 ? -27.164 -14.994 20.072 1.00 56.31 94 ALA A N 1
ATOM 697 C CA . ALA A 1 94 ? -28.301 -15.850 19.726 1.00 56.31 94 ALA A CA 1
ATOM 698 C C 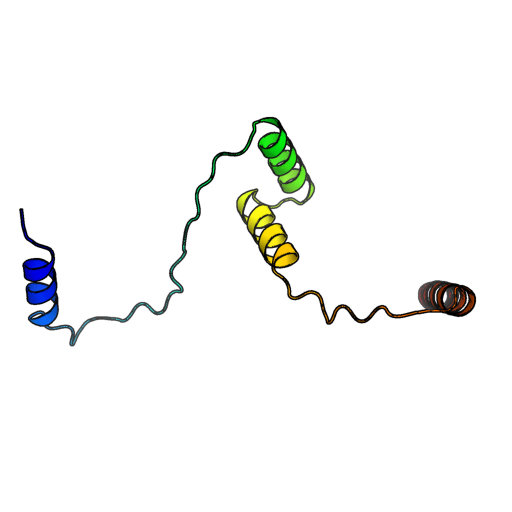. ALA A 1 94 ? -27.891 -16.965 18.750 1.00 56.31 94 ALA A C 1
ATOM 700 O O . ALA A 1 94 ? -28.465 -18.072 18.869 1.00 56.31 94 ALA A O 1
#

Organism: NCBI:txid686309

Secondary structure (DSSP, 8-state):
---HHHHHHHHHTS--TT-----PPPPPPP--PPPHHHHHHHHHHHHHHTS-HHHHHHHHHHHHHS--S--------HHHHHHHHHHHHHHHH-

Foldseek 3Di:
DQDPVNVVVVVVPDDCVPPDDDPPDDDDDDDDDDDPVVVVVLCVVCVVVVHDSVVVVVVVVCVVPPPPPPPPDDDDDPVVVVVVVVVVVVVVVD

Sequence (94 aa):
MTSRDDALRALNDSDWSGAEVDQSTAKVVHSTRLPPEVSSRLEAEAHRRGITPSALICELVDAGLAPVADDTTVTVRAADLRRAIDNVIHDAAA

pLDDT: mean 87.38, std 11.25, range [50.84, 98.5]